Protein AF-A0A7S2Q1X5-F1 (afdb_monomer_lite)

Organism: NCBI:txid1333877

Foldseek 3Di:
DPDLPPFQQWEWEFAFADPVVLVVVQVVCCVVPVDQFWDDFDDPPDPVDGQWTWTADSPRRHIYIYGHDPPCLQVVCCVVVVDPPPDPPRTRDGAEMEHEDAPPCLVVVCCCCCPVVVWDWDADPQGIKTWDDPDPPGTHIYGYGHDNPDDHDPPPPDPDDDD

Sequence (163 aa):
GAAAGQGWPGQLYLWVEDMQATWAACRDFQAKTGKHILVQELCLKDETKVDALIVQDPGSGAAFVLNQAPKGYAKMAEAAGILAADACPSVLALMDVQRNVPCGCMKDVVGFYAHYLGAAVKRTPEGCRVAFAAGDAVRQSLTFKEDAALPAAPGAAGAGAPP

Radius of gyration: 19.01 Å; chains: 1; bounding box: 55×34×48 Å

pLDDT: mean 78.95, std 13.8, range [34.84, 94.12]

Secondary structure (DSSP, 8-state):
---------EEEEEEES-HHHHHHHHHHHHHHH----EEEEE-SS-TTS-SEEEEE-TTT--EEEEEEPPTTHHHHHHHTTSS-TT---S--EEEEEEEEEETTTHHHHHHIIIIIS--EEEEETTEEEEEEEETTTEEEEEEEEEETTSPPPTTTT--PPP-

Structure (mmCIF, N/CA/C/O backbone):
data_AF-A0A7S2Q1X5-F1
#
_entry.id   AF-A0A7S2Q1X5-F1
#
loop_
_atom_site.group_PDB
_atom_site.id
_atom_site.type_symbol
_atom_site.label_atom_id
_atom_site.label_alt_id
_atom_site.label_comp_id
_atom_site.label_asym_id
_atom_site.label_entity_id
_atom_site.label_seq_id
_atom_site.pdbx_PDB_ins_code
_atom_site.Cartn_x
_atom_site.Cartn_y
_atom_site.Cartn_z
_atom_site.occupancy
_atom_site.B_iso_or_equiv
_atom_site.auth_seq_id
_atom_site.auth_comp_id
_atom_site.auth_asym_id
_atom_site.auth_atom_id
_atom_site.pdbx_PDB_model_num
ATOM 1 N N . GLY A 1 1 ? 24.404 9.006 19.377 1.00 34.84 1 GLY A N 1
ATOM 2 C CA . GLY A 1 1 ? 23.172 9.404 18.676 1.00 34.84 1 GLY A CA 1
ATOM 3 C C . GLY A 1 1 ? 22.780 8.272 17.764 1.00 34.84 1 GLY A C 1
ATOM 4 O O . GLY A 1 1 ? 23.621 7.855 16.981 1.00 34.84 1 GLY A O 1
ATOM 5 N N . ALA A 1 2 ? 21.582 7.714 17.926 1.00 38.12 2 ALA A N 1
ATOM 6 C CA . ALA A 1 2 ? 21.076 6.716 16.992 1.00 38.12 2 ALA A CA 1
ATOM 7 C C . ALA A 1 2 ? 20.940 7.386 15.620 1.00 38.12 2 ALA A C 1
ATOM 9 O O . ALA A 1 2 ? 20.337 8.456 15.529 1.00 38.12 2 ALA A O 1
ATOM 10 N N . ALA A 1 3 ? 21.543 6.803 14.582 1.00 44.03 3 ALA A N 1
ATOM 11 C CA . ALA A 1 3 ? 21.228 7.182 13.214 1.00 44.03 3 ALA A CA 1
ATOM 12 C C . ALA A 1 3 ? 19.704 7.112 13.079 1.00 44.03 3 ALA A C 1
ATOM 14 O O . ALA A 1 3 ? 19.120 6.064 13.359 1.00 44.03 3 ALA A O 1
ATOM 15 N N . ALA A 1 4 ? 19.072 8.244 12.759 1.00 47.44 4 ALA A N 1
ATOM 16 C CA . ALA A 1 4 ? 17.650 8.296 12.469 1.00 47.44 4 ALA A CA 1
ATOM 17 C C . ALA A 1 4 ? 17.388 7.216 11.420 1.00 47.44 4 ALA A C 1
ATOM 19 O O . ALA A 1 4 ? 17.939 7.289 10.320 1.00 47.44 4 ALA A O 1
ATOM 20 N N . GLY A 1 5 ? 16.675 6.160 11.828 1.00 46.19 5 GLY A N 1
ATOM 21 C CA . GLY A 1 5 ? 16.409 5.005 10.987 1.00 46.19 5 GLY A CA 1
ATOM 22 C C . GLY A 1 5 ? 15.888 5.522 9.661 1.00 46.19 5 GLY A C 1
ATOM 23 O O . GLY A 1 5 ? 14.919 6.277 9.639 1.00 46.19 5 GLY A O 1
ATOM 24 N N . GLN A 1 6 ? 16.610 5.211 8.590 1.00 54.66 6 GLN A N 1
ATOM 25 C CA . GLN A 1 6 ? 16.271 5.634 7.244 1.00 54.66 6 GLN A CA 1
ATOM 26 C C . GLN A 1 6 ? 14.871 5.075 6.966 1.00 54.66 6 GLN A C 1
ATOM 28 O O . GLN A 1 6 ? 14.712 3.869 6.776 1.00 54.66 6 GLN A O 1
ATOM 33 N N . GLY A 1 7 ? 13.852 5.930 7.111 1.00 59.91 7 GLY A N 1
ATOM 34 C CA . GLY A 1 7 ? 12.451 5.529 7.054 1.00 59.91 7 GLY A CA 1
ATOM 35 C C . GLY A 1 7 ? 12.166 4.824 5.736 1.00 59.91 7 GLY A C 1
ATOM 36 O O . GLY A 1 7 ? 12.809 5.111 4.726 1.00 59.91 7 GLY A O 1
ATOM 37 N N . TRP A 1 8 ? 11.228 3.878 5.748 1.00 62.41 8 TRP A N 1
ATOM 38 C CA . TRP A 1 8 ? 10.827 3.165 4.539 1.00 62.41 8 TRP A CA 1
ATOM 39 C C . TRP A 1 8 ? 10.431 4.181 3.444 1.00 62.41 8 TRP A C 1
ATOM 41 O O . TRP A 1 8 ? 9.446 4.897 3.633 1.00 62.41 8 TRP A O 1
ATOM 51 N N . PRO A 1 9 ? 11.166 4.290 2.313 1.00 64.94 9 PRO A N 1
ATOM 52 C CA . PRO A 1 9 ? 10.980 5.363 1.326 1.00 64.94 9 PRO A CA 1
ATOM 53 C C . PRO A 1 9 ? 9.846 5.030 0.345 1.00 64.94 9 PRO A C 1
ATOM 55 O O . PRO A 1 9 ? 9.972 5.187 -0.870 1.00 64.94 9 PRO A O 1
ATOM 58 N N . GLY A 1 10 ? 8.764 4.458 0.859 1.00 75.81 10 GLY A N 1
ATOM 59 C CA . GLY A 1 10 ? 7.759 3.779 0.063 1.00 75.81 10 GLY A CA 1
ATOM 60 C C . GLY A 1 10 ? 6.377 3.803 0.691 1.00 75.81 10 GLY A C 1
ATOM 61 O O . GLY A 1 10 ? 6.183 4.296 1.800 1.00 75.81 10 GLY A O 1
ATOM 62 N N . GLN A 1 11 ? 5.417 3.248 -0.039 1.00 82.94 11 GLN A N 1
ATOM 63 C CA . GLN A 1 11 ? 4.027 3.131 0.395 1.00 82.94 11 GLN A CA 1
ATOM 64 C C . GLN A 1 11 ? 3.591 1.673 0.327 1.00 82.94 11 GLN A C 1
ATOM 66 O O . GLN A 1 11 ? 4.052 0.921 -0.533 1.00 82.94 11 GLN A O 1
ATOM 71 N N . LEU A 1 12 ? 2.714 1.269 1.237 1.00 85.12 12 LEU A N 1
ATOM 72 C CA . LEU A 1 12 ? 2.130 -0.069 1.253 1.00 85.12 12 LEU A CA 1
ATOM 73 C C . LEU A 1 12 ? 0.644 0.036 0.928 1.00 85.12 12 LEU A C 1
ATOM 75 O O . LEU A 1 12 ? -0.091 0.717 1.633 1.00 85.12 12 LEU A O 1
ATOM 79 N N . TYR A 1 13 ? 0.197 -0.637 -0.127 1.00 85.75 13 TYR A N 1
ATOM 80 C CA . TYR A 1 13 ? -1.209 -0.670 -0.512 1.00 85.75 13 TYR A CA 1
ATOM 81 C C . TYR A 1 13 ? -1.867 -1.910 0.071 1.00 85.75 13 TYR A C 1
ATOM 83 O O . TYR A 1 13 ? -1.454 -3.037 -0.215 1.00 85.75 13 TYR A O 1
ATOM 91 N N . LEU A 1 14 ? -2.901 -1.700 0.874 1.00 85.94 14 LEU A N 1
ATOM 92 C CA . LEU A 1 14 ? -3.603 -2.743 1.600 1.00 85.94 14 LEU A CA 1
ATOM 93 C C . LEU A 1 14 ? -5.075 -2.787 1.205 1.00 85.94 14 LEU A C 1
ATOM 95 O O . LEU A 1 14 ? -5.722 -1.759 1.000 1.00 85.94 14 LEU A O 1
ATOM 99 N N . TRP A 1 15 ? -5.620 -3.996 1.183 1.00 88.69 15 TRP A N 1
ATOM 100 C CA . TRP A 1 15 ? -7.058 -4.204 1.155 1.00 88.69 15 TRP A CA 1
ATOM 101 C C . TRP A 1 15 ? -7.627 -4.336 2.559 1.00 88.69 15 TRP A C 1
ATOM 103 O O . TRP A 1 15 ? -7.057 -5.033 3.398 1.00 88.69 15 TRP A O 1
ATOM 113 N N . VAL A 1 16 ? -8.779 -3.714 2.780 1.00 87.19 16 VAL A N 1
ATOM 114 C CA . VAL A 1 16 ? -9.576 -3.815 4.007 1.00 87.19 16 VAL A CA 1
ATOM 115 C C . VAL A 1 16 ? -10.964 -4.348 3.680 1.00 87.19 16 VAL A C 1
ATOM 117 O O . VAL A 1 16 ? -11.467 -4.137 2.575 1.00 87.19 16 VAL A O 1
ATOM 120 N N . GLU A 1 17 ? -11.587 -5.068 4.608 1.00 84.69 17 GLU A N 1
ATOM 121 C CA . GLU A 1 17 ? -12.902 -5.673 4.358 1.00 84.69 17 GLU A CA 1
ATOM 122 C C . GLU A 1 17 ? -14.018 -4.627 4.301 1.00 84.69 17 GLU A C 1
ATOM 124 O O . GLU A 1 17 ? -14.811 -4.596 3.356 1.00 84.69 17 GLU A O 1
ATOM 129 N N . ASP A 1 18 ? -14.029 -3.733 5.286 1.00 87.69 18 ASP A N 1
ATOM 130 C CA . ASP A 1 18 ? -14.986 -2.643 5.418 1.00 87.69 18 ASP A CA 1
ATOM 131 C C . ASP A 1 18 ? -14.235 -1.319 5.573 1.00 87.69 18 ASP A C 1
ATOM 133 O O . ASP A 1 18 ? -13.601 -1.048 6.598 1.00 87.69 18 ASP A O 1
ATOM 137 N N . MET A 1 19 ? -14.294 -0.488 4.529 1.00 92.12 19 MET A N 1
ATOM 138 C CA . MET A 1 19 ? -13.612 0.804 4.512 1.00 92.12 19 MET A CA 1
ATOM 139 C C . MET A 1 19 ? -14.205 1.790 5.518 1.00 92.12 19 MET A C 1
ATOM 141 O O . MET A 1 19 ? -13.464 2.548 6.136 1.00 92.12 19 MET A O 1
ATOM 145 N N . GLN A 1 20 ? -15.522 1.766 5.725 1.00 90.88 20 GLN A N 1
ATOM 146 C CA . GLN A 1 20 ? -16.192 2.697 6.631 1.00 90.88 20 GLN A CA 1
ATOM 147 C C . GLN A 1 20 ? -15.909 2.345 8.089 1.00 90.88 20 GLN A C 1
ATOM 149 O O . GLN A 1 20 ? -15.582 3.224 8.887 1.00 90.88 20 GLN A O 1
ATOM 154 N N . ALA A 1 21 ? -15.947 1.055 8.427 1.00 87.81 21 ALA A N 1
ATOM 155 C CA . ALA A 1 21 ? -15.538 0.591 9.748 1.00 87.81 21 ALA A CA 1
ATOM 156 C C . ALA A 1 21 ? -14.052 0.891 10.015 1.00 87.81 21 ALA A C 1
ATOM 158 O O . ALA A 1 21 ? -13.700 1.363 11.097 1.00 87.81 21 ALA A O 1
ATOM 159 N N . THR A 1 22 ? -13.186 0.682 9.017 1.00 90.75 22 THR A N 1
ATOM 160 C CA . THR A 1 22 ? -11.752 1.007 9.108 1.00 90.75 22 THR A CA 1
ATOM 161 C C . THR A 1 22 ? -11.529 2.502 9.334 1.00 90.75 22 THR A C 1
ATOM 163 O O . THR A 1 22 ? -10.787 2.884 10.238 1.00 90.75 22 THR A O 1
ATOM 166 N N . TRP A 1 23 ? -12.203 3.355 8.562 1.00 92.88 23 TRP A N 1
ATOM 167 C CA . TRP A 1 23 ? -12.150 4.807 8.718 1.00 92.88 23 TRP A CA 1
ATOM 168 C C . TRP A 1 23 ? -12.579 5.254 10.120 1.00 92.88 23 TRP A C 1
ATOM 170 O O . TRP A 1 23 ? -11.848 5.993 10.785 1.00 92.88 23 TRP A O 1
ATOM 180 N N . ALA A 1 24 ? -13.725 4.760 10.599 1.00 91.00 24 ALA A N 1
ATOM 181 C CA . ALA A 1 24 ? -14.225 5.060 11.937 1.00 91.00 24 ALA A CA 1
ATOM 182 C C . ALA A 1 24 ? -13.218 4.638 13.021 1.00 91.00 24 ALA A C 1
ATOM 184 O O . ALA A 1 24 ? -12.904 5.426 13.912 1.00 91.00 24 ALA A O 1
ATOM 185 N N . ALA A 1 25 ? -12.630 3.443 12.899 1.00 87.56 25 ALA A N 1
ATOM 186 C CA . ALA A 1 25 ? -11.612 2.956 13.827 1.00 87.56 25 ALA A CA 1
ATOM 187 C C . ALA A 1 25 ? -10.345 3.832 13.833 1.00 87.56 25 ALA A C 1
ATOM 189 O O . ALA A 1 25 ? -9.800 4.119 14.903 1.00 87.56 25 ALA A O 1
ATOM 190 N N . CYS A 1 26 ? -9.886 4.300 12.666 1.00 89.31 26 CYS A N 1
ATOM 191 C CA . CYS A 1 26 ? -8.761 5.231 12.573 1.00 89.31 26 CYS A CA 1
ATOM 192 C C . CYS A 1 26 ? -9.062 6.552 13.292 1.00 89.31 26 CYS A C 1
ATOM 194 O O . CYS A 1 26 ? -8.239 7.015 14.085 1.00 89.31 26 CYS A O 1
ATOM 196 N N . ARG A 1 27 ? -10.247 7.134 13.074 1.00 92.25 27 ARG A N 1
ATOM 197 C CA . ARG A 1 27 ? -10.662 8.379 13.740 1.00 92.25 27 ARG A CA 1
ATOM 198 C C . ARG A 1 27 ? -10.770 8.217 15.251 1.00 92.25 27 ARG A C 1
ATOM 200 O O . ARG A 1 27 ? -10.253 9.054 15.992 1.00 92.25 27 ARG A O 1
ATOM 207 N N . ASP A 1 28 ? -11.373 7.124 15.709 1.00 88.38 28 ASP A N 1
ATOM 208 C CA . ASP A 1 28 ? -11.476 6.798 17.131 1.00 88.38 28 ASP A CA 1
ATOM 209 C C . ASP A 1 28 ? -10.095 6.663 17.777 1.00 88.38 28 ASP A C 1
ATOM 211 O O . ASP A 1 28 ? -9.866 7.156 18.884 1.00 88.38 28 ASP A O 1
ATOM 215 N N . PHE A 1 29 ? -9.149 6.019 17.089 1.00 85.12 29 PHE A N 1
ATOM 216 C CA . PHE A 1 29 ? -7.774 5.900 17.562 1.00 85.12 29 PHE A CA 1
ATOM 217 C C . PHE A 1 29 ? -7.082 7.266 17.660 1.00 85.12 29 PHE A C 1
ATOM 219 O O . PHE A 1 29 ? -6.440 7.549 18.677 1.00 85.12 29 PHE A O 1
ATOM 226 N N . GLN A 1 30 ? -7.218 8.130 16.647 1.00 88.88 30 GLN A N 1
ATOM 227 C CA . GLN A 1 30 ? -6.662 9.488 16.693 1.00 88.88 30 GLN A CA 1
ATOM 228 C C . GLN A 1 30 ? -7.244 10.288 17.859 1.00 88.88 30 GLN A C 1
ATOM 230 O O . GLN A 1 30 ? -6.490 10.901 18.611 1.00 88.88 30 GLN A O 1
ATOM 235 N N . ALA A 1 31 ? -8.564 10.232 18.056 1.00 92.31 31 ALA A N 1
ATOM 236 C CA . ALA A 1 31 ? -9.240 10.926 19.147 1.00 92.31 31 ALA A CA 1
ATOM 237 C C . ALA A 1 31 ? -8.769 10.437 20.528 1.00 92.31 31 ALA A C 1
ATOM 239 O O . ALA A 1 31 ? -8.544 11.244 21.426 1.00 92.31 31 ALA A O 1
ATOM 240 N N . LYS A 1 32 ? -8.577 9.121 20.695 1.00 89.19 32 LYS A N 1
ATOM 241 C CA . LYS A 1 32 ? -8.140 8.517 21.966 1.00 89.19 32 LYS A CA 1
ATOM 242 C C . LYS A 1 32 ? -6.671 8.772 22.291 1.00 89.19 32 LYS A C 1
ATOM 244 O O . LYS A 1 32 ? -6.320 8.875 23.461 1.00 89.19 32 LYS A O 1
ATOM 249 N N . THR A 1 33 ? -5.803 8.812 21.283 1.00 87.94 33 THR A N 1
ATOM 250 C CA . THR A 1 33 ? -4.344 8.841 21.491 1.00 87.94 33 THR A CA 1
ATOM 251 C C . THR A 1 33 ? -3.708 10.202 21.240 1.00 87.94 33 THR A C 1
ATOM 253 O O . THR A 1 33 ? -2.554 10.406 21.611 1.00 87.94 33 THR A O 1
ATOM 256 N N . GLY A 1 34 ? -4.413 11.113 20.564 1.00 90.88 34 GLY A N 1
ATOM 257 C CA . GLY A 1 34 ? -3.863 12.377 20.072 1.00 90.88 34 GLY A CA 1
ATOM 258 C C . GLY A 1 34 ? -2.836 12.215 18.945 1.00 90.88 34 GLY A C 1
ATOM 259 O O . GLY A 1 34 ? -2.281 13.208 18.479 1.00 90.88 34 GLY A O 1
ATOM 260 N N . LYS A 1 35 ? -2.555 10.985 18.491 1.00 83.75 35 LYS A N 1
ATOM 261 C CA . LYS A 1 35 ? -1.613 10.732 17.398 1.00 83.75 35 LYS A CA 1
ATOM 262 C C . LYS A 1 35 ? -2.286 10.985 16.059 1.00 83.75 35 LYS A C 1
ATOM 264 O O . LYS A 1 35 ? -3.401 10.531 15.829 1.00 83.75 35 LYS A O 1
ATOM 269 N N . HIS A 1 36 ? -1.587 11.650 15.148 1.00 87.69 36 HIS A N 1
ATOM 270 C CA . HIS A 1 36 ? -2.104 11.937 13.816 1.00 87.69 36 HIS A CA 1
ATOM 271 C C . HIS A 1 36 ? -1.790 10.791 12.841 1.00 87.69 36 HIS A C 1
ATOM 273 O O . HIS A 1 36 ? -0.790 10.841 12.132 1.00 87.69 36 HIS A O 1
ATOM 279 N N . ILE A 1 37 ? -2.618 9.740 12.838 1.00 88.31 37 ILE A N 1
ATOM 280 C CA . ILE A 1 37 ? -2.412 8.573 11.959 1.00 88.31 37 ILE A CA 1
ATOM 281 C C . ILE A 1 37 ? -3.153 8.659 10.626 1.00 88.31 37 ILE A C 1
ATOM 283 O O . ILE A 1 37 ? -2.731 8.017 9.677 1.00 88.31 37 ILE A O 1
ATOM 287 N N . LEU A 1 38 ? -4.245 9.417 10.520 1.00 90.50 38 LEU A N 1
ATOM 288 C CA . LEU A 1 38 ? -4.967 9.569 9.259 1.00 90.50 38 LEU A CA 1
ATOM 289 C C . LEU A 1 38 ? -4.389 10.774 8.528 1.00 90.50 38 LEU A C 1
ATOM 291 O O . LEU A 1 38 ? -4.486 11.892 9.019 1.00 90.50 38 LEU A O 1
ATOM 295 N N . VAL A 1 39 ? -3.754 10.537 7.385 1.00 90.69 39 VAL A N 1
ATOM 296 C CA . VAL A 1 39 ? -3.095 11.579 6.588 1.00 90.69 39 VAL A CA 1
ATOM 297 C C . VAL A 1 39 ? -4.064 12.167 5.574 1.00 90.69 39 VAL A C 1
ATOM 299 O O . VAL A 1 39 ? -4.106 13.382 5.401 1.00 90.69 39 VAL A O 1
ATOM 302 N N . GLN A 1 40 ? -4.828 11.310 4.893 1.00 93.12 40 GLN A N 1
ATOM 303 C CA . GLN A 1 40 ? -5.727 11.741 3.830 1.00 93.12 40 GLN A CA 1
ATOM 304 C C . GLN A 1 40 ? -6.922 10.801 3.671 1.00 93.12 40 GLN A C 1
ATOM 306 O O . GLN A 1 40 ? -6.783 9.579 3.738 1.00 93.12 40 GLN A O 1
ATOM 311 N N . GLU A 1 41 ? -8.080 11.394 3.391 1.00 94.12 41 GLU A N 1
ATOM 312 C CA . GLU A 1 41 ? -9.308 10.711 2.984 1.00 94.12 41 GLU A CA 1
ATOM 313 C C . GLU A 1 41 ? -9.549 11.007 1.503 1.00 94.12 41 GLU A C 1
ATOM 315 O O . GLU A 1 41 ? -9.426 12.154 1.066 1.00 94.12 41 GLU A O 1
ATOM 320 N N . LEU A 1 42 ? -9.857 9.977 0.717 1.00 92.31 42 LEU A N 1
ATOM 321 C CA . LEU A 1 42 ? -10.152 10.118 -0.704 1.00 92.31 42 LEU A CA 1
ATOM 322 C C . LEU A 1 42 ? -11.584 9.654 -0.974 1.00 92.31 42 LEU A C 1
ATOM 324 O O . LEU A 1 42 ? -11.878 8.460 -0.912 1.00 92.31 42 LEU A O 1
ATOM 328 N N . CYS A 1 43 ? -12.448 10.610 -1.309 1.00 91.94 43 CYS A N 1
ATOM 329 C CA . CYS A 1 43 ? -13.834 10.401 -1.726 1.00 91.94 43 CYS A CA 1
ATOM 330 C C . CYS A 1 43 ? -13.921 10.608 -3.245 1.00 91.94 43 CYS A C 1
ATOM 332 O O . CYS A 1 43 ? -14.127 11.721 -3.724 1.00 91.94 43 CYS A O 1
ATOM 334 N N . LEU A 1 44 ? -13.657 9.559 -4.022 1.00 88.19 44 LEU A N 1
ATOM 335 C CA . LEU A 1 44 ? -13.487 9.644 -5.476 1.00 88.19 44 LEU A CA 1
ATOM 336 C C . LEU A 1 44 ? -14.819 9.630 -6.230 1.00 88.19 44 LEU A C 1
ATOM 338 O O . LEU A 1 44 ? -14.904 10.174 -7.329 1.00 88.19 44 LEU A O 1
ATOM 342 N N . LYS A 1 45 ? -15.834 8.960 -5.680 1.00 85.31 45 LYS A N 1
ATOM 343 C CA . LYS A 1 45 ? -17.134 8.771 -6.347 1.00 85.31 45 LYS A CA 1
ATOM 344 C C . LYS A 1 45 ? -18.268 9.555 -5.698 1.00 85.31 45 LYS A C 1
ATOM 346 O O . LYS A 1 45 ? -19.213 9.925 -6.387 1.00 85.31 45 LYS A O 1
ATOM 351 N N . ASP A 1 46 ? -18.199 9.743 -4.387 1.00 85.94 46 ASP A N 1
ATOM 352 C CA . ASP A 1 46 ? -19.257 10.308 -3.552 1.00 85.94 46 ASP A CA 1
ATOM 353 C C . ASP A 1 46 ? -18.596 10.958 -2.335 1.00 85.94 46 ASP A C 1
ATOM 355 O O . ASP A 1 46 ? -17.882 10.281 -1.603 1.00 85.94 46 ASP A O 1
ATOM 359 N N . GLU A 1 47 ? -18.824 12.254 -2.110 1.00 85.50 47 GLU A N 1
ATOM 360 C CA . GLU A 1 47 ? -18.205 13.009 -1.008 1.00 85.50 47 GLU A CA 1
ATOM 361 C C . GLU A 1 47 ? -18.541 12.437 0.376 1.00 85.50 47 GLU A C 1
ATOM 363 O O . GLU A 1 47 ? -17.795 12.636 1.332 1.00 85.50 47 GLU A O 1
ATOM 368 N N . THR A 1 48 ? -19.639 11.686 0.486 1.00 83.06 48 THR A N 1
ATOM 369 C CA . THR A 1 48 ? -20.074 11.051 1.736 1.00 83.06 48 THR A CA 1
ATOM 370 C C . THR A 1 48 ? -19.436 9.683 1.978 1.00 83.06 48 THR A C 1
ATOM 372 O O . THR A 1 48 ? -19.648 9.081 3.035 1.00 83.06 48 THR A O 1
ATOM 375 N N . LYS A 1 49 ? -18.661 9.161 1.017 1.00 86.31 49 LYS A N 1
ATOM 376 C CA . LYS A 1 49 ? -18.062 7.827 1.085 1.00 86.31 49 LYS A CA 1
ATOM 377 C C . LYS A 1 49 ? -16.565 7.876 0.848 1.00 86.31 49 LYS A C 1
ATOM 379 O O . LYS A 1 49 ? -16.089 8.290 -0.201 1.00 86.31 49 LYS A O 1
ATOM 384 N N . VAL A 1 50 ? -15.836 7.330 1.810 1.00 87.81 50 VAL A N 1
ATOM 385 C CA . VAL A 1 50 ? -14.399 7.127 1.697 1.00 87.81 50 VAL A CA 1
ATOM 386 C C . VAL A 1 50 ? -14.143 5.939 0.766 1.00 87.81 50 VAL A C 1
ATOM 388 O O . VAL A 1 50 ? -14.509 4.808 1.083 1.00 87.81 50 VAL A O 1
ATOM 391 N N . ASP A 1 51 ? -13.511 6.190 -0.380 1.00 90.94 51 ASP A N 1
ATOM 392 C CA . ASP A 1 51 ? -13.078 5.157 -1.331 1.00 90.94 51 ASP A CA 1
ATOM 393 C C . ASP A 1 51 ? -11.670 4.630 -0.995 1.00 90.94 51 ASP A C 1
ATOM 395 O O . ASP A 1 51 ? -11.356 3.459 -1.245 1.00 90.94 51 ASP A O 1
ATOM 399 N N . ALA A 1 52 ? -10.812 5.494 -0.441 1.00 92.88 52 ALA A N 1
ATOM 400 C CA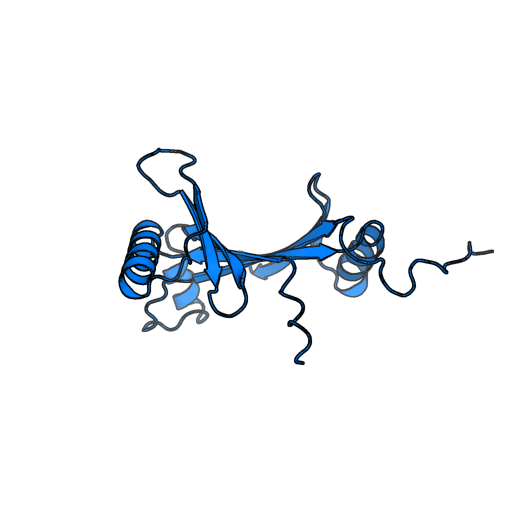 . ALA A 1 52 ? -9.474 5.135 0.011 1.00 92.88 52 ALA A CA 1
ATOM 401 C C . ALA A 1 52 ? -9.008 5.992 1.196 1.00 92.88 52 ALA A C 1
ATOM 403 O O . ALA A 1 52 ? -9.410 7.148 1.347 1.00 92.88 52 ALA A O 1
ATOM 404 N N . LEU A 1 53 ? -8.112 5.427 2.004 1.00 93.25 53 LEU A N 1
ATOM 405 C CA . LEU A 1 53 ? -7.464 6.113 3.122 1.00 93.25 53 LEU A CA 1
ATOM 406 C C . LEU A 1 53 ? -5.957 6.089 2.954 1.00 93.25 53 LEU A C 1
ATOM 408 O O . LEU A 1 53 ? -5.396 5.059 2.599 1.00 93.25 53 LEU A O 1
ATOM 412 N N . ILE A 1 54 ? -5.297 7.190 3.288 1.00 92.69 54 ILE A N 1
ATOM 413 C CA . ILE A 1 54 ? -3.857 7.199 3.525 1.00 92.69 54 ILE A CA 1
ATOM 414 C C . ILE A 1 54 ? -3.650 7.333 5.025 1.00 92.69 54 ILE A C 1
ATOM 416 O O . ILE A 1 54 ? -4.027 8.344 5.623 1.00 92.69 54 ILE A O 1
ATOM 420 N N . VAL A 1 55 ? -3.055 6.311 5.631 1.00 92.38 55 VAL A N 1
ATOM 421 C CA . VAL A 1 55 ? -2.706 6.294 7.052 1.00 92.38 55 VAL A CA 1
ATOM 422 C C . VAL A 1 55 ? -1.199 6.194 7.231 1.00 92.38 55 VAL A C 1
ATOM 424 O O . VAL A 1 55 ? -0.488 5.671 6.377 1.00 92.38 55 VAL A O 1
ATOM 427 N N . GLN A 1 56 ? -0.700 6.701 8.348 1.00 87.81 56 GLN A N 1
ATOM 428 C CA . GLN A 1 56 ? 0.704 6.669 8.708 1.00 87.81 56 GLN A CA 1
ATOM 429 C C . GLN A 1 56 ? 0.883 5.861 9.989 1.00 87.81 56 GLN A C 1
ATOM 431 O O . GLN A 1 56 ? 0.218 6.124 10.993 1.00 87.81 56 GLN A O 1
ATOM 436 N N . ASP A 1 57 ? 1.792 4.886 9.963 1.00 82.56 57 ASP A N 1
ATOM 437 C CA . ASP A 1 57 ? 2.190 4.184 11.179 1.00 82.56 57 ASP A CA 1
ATOM 438 C C . ASP A 1 57 ? 2.873 5.181 12.131 1.00 82.56 57 ASP A C 1
ATOM 440 O O . ASP A 1 57 ? 3.909 5.754 11.781 1.00 82.56 57 ASP A O 1
ATOM 444 N N . PRO A 1 58 ? 2.336 5.389 13.344 1.00 78.38 58 PRO A N 1
ATOM 445 C CA . PRO A 1 58 ? 2.892 6.347 14.288 1.00 78.38 58 PRO A CA 1
ATOM 446 C C . PRO A 1 58 ? 4.276 5.961 14.829 1.00 78.38 58 PRO A C 1
ATOM 448 O O . PRO A 1 58 ? 4.918 6.799 15.458 1.00 78.38 58 PRO A O 1
ATOM 451 N N . GLY A 1 59 ? 4.707 4.704 14.676 1.00 77.38 59 GLY A N 1
ATOM 452 C CA . GLY A 1 59 ? 6.024 4.235 15.104 1.00 77.38 59 GLY A CA 1
ATOM 453 C C . GLY A 1 59 ? 7.104 4.470 14.050 1.00 77.38 59 GLY A C 1
ATOM 454 O O . GLY A 1 59 ? 8.123 5.093 14.338 1.00 77.38 59 GLY A O 1
ATOM 455 N N . SER A 1 60 ? 6.884 3.968 12.832 1.00 75.19 60 SER A N 1
ATOM 456 C CA . SER A 1 60 ? 7.876 4.031 11.748 1.00 75.19 60 SER A CA 1
ATOM 457 C C . SER A 1 60 ? 7.736 5.243 10.825 1.00 75.19 60 SER A C 1
ATOM 459 O O . SER A 1 60 ? 8.662 5.550 10.075 1.00 75.19 60 SER A O 1
ATOM 461 N N . GLY A 1 61 ? 6.579 5.908 10.831 1.00 79.38 61 GLY A N 1
ATOM 462 C CA . GLY A 1 61 ? 6.235 6.940 9.857 1.00 79.38 61 GLY A CA 1
ATOM 463 C C . GLY A 1 61 ? 5.913 6.396 8.460 1.00 79.38 61 GLY A C 1
ATOM 464 O O . GLY A 1 61 ? 5.695 7.200 7.553 1.00 79.38 61 GLY A O 1
ATOM 465 N N . ALA A 1 62 ? 5.875 5.073 8.263 1.00 79.19 62 ALA A N 1
ATOM 466 C CA . ALA A 1 62 ? 5.529 4.471 6.980 1.00 79.19 62 ALA A CA 1
ATOM 467 C C . ALA A 1 62 ? 4.080 4.794 6.588 1.00 79.19 62 ALA A C 1
ATOM 469 O O . ALA A 1 62 ? 3.180 4.771 7.429 1.00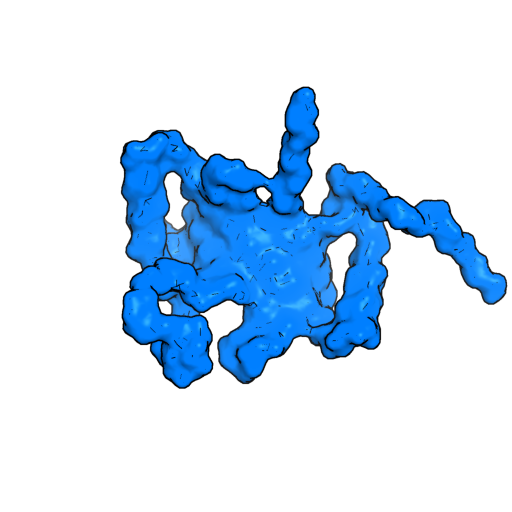 79.19 62 ALA A O 1
ATOM 470 N N . ALA A 1 63 ? 3.863 5.076 5.303 1.00 87.38 63 ALA A N 1
ATOM 471 C CA . ALA A 1 63 ? 2.547 5.381 4.760 1.00 87.38 63 ALA A CA 1
ATOM 472 C C . ALA A 1 63 ? 1.883 4.128 4.171 1.00 87.38 63 ALA A C 1
ATOM 474 O O . ALA A 1 63 ? 2.495 3.369 3.413 1.00 87.38 63 ALA A O 1
ATOM 475 N N . PHE A 1 64 ? 0.607 3.954 4.489 1.00 88.50 64 PHE A N 1
ATOM 476 C CA . PHE A 1 64 ? -0.240 2.871 4.018 1.00 88.50 64 PHE A CA 1
ATOM 477 C C . PHE A 1 64 ? -1.437 3.459 3.284 1.00 88.50 64 PHE A C 1
ATOM 479 O O . PHE A 1 64 ? -2.105 4.354 3.799 1.00 88.50 64 PHE A O 1
ATOM 486 N N . VAL A 1 65 ? -1.720 2.937 2.099 1.00 91.44 65 VAL A N 1
ATOM 487 C CA . VAL A 1 65 ? -2.900 3.282 1.312 1.00 91.44 65 VAL A CA 1
ATOM 488 C C . VAL A 1 65 ? -3.887 2.131 1.426 1.00 91.44 65 VAL A C 1
ATOM 490 O O . VAL A 1 65 ? -3.579 1.008 1.040 1.00 91.44 65 VAL A O 1
ATOM 493 N N . LEU A 1 66 ? -5.058 2.386 1.991 1.00 91.19 66 LEU A N 1
ATOM 494 C CA . LEU A 1 66 ? -6.086 1.385 2.237 1.00 91.19 66 LEU A CA 1
ATOM 495 C C . LEU A 1 66 ? -7.190 1.521 1.189 1.00 91.19 66 LEU A C 1
ATOM 497 O O . LEU A 1 66 ? -7.705 2.617 0.967 1.00 91.19 66 LEU A O 1
ATOM 501 N N . ASN A 1 67 ? -7.610 0.401 0.607 1.00 91.75 67 ASN A N 1
ATOM 502 C CA . ASN A 1 67 ? -8.747 0.309 -0.309 1.00 91.75 67 ASN A CA 1
ATOM 503 C C . ASN A 1 67 ? -9.698 -0.803 0.133 1.00 91.75 67 ASN A C 1
ATOM 505 O O . ASN A 1 67 ? -9.262 -1.804 0.696 1.00 91.75 67 ASN A O 1
ATOM 509 N N . GLN A 1 68 ? -10.995 -0.671 -0.154 1.00 90.38 68 GLN A N 1
ATOM 510 C CA . GLN A 1 68 ? -11.914 -1.771 0.124 1.00 90.38 68 GLN A CA 1
ATOM 511 C C . GLN A 1 68 ? -11.632 -2.948 -0.813 1.00 90.38 68 GLN A C 1
ATOM 513 O O . GLN A 1 68 ? -11.474 -2.769 -2.025 1.00 90.38 68 GLN A O 1
ATOM 518 N N . ALA A 1 69 ? -11.574 -4.150 -0.251 1.00 86.69 69 ALA A N 1
ATOM 519 C CA . ALA A 1 69 ? -11.417 -5.364 -1.029 1.00 86.69 69 ALA A CA 1
ATOM 520 C C . ALA A 1 69 ? -12.650 -5.627 -1.910 1.00 86.69 69 ALA A C 1
ATOM 522 O O . ALA A 1 69 ? -13.770 -5.228 -1.569 1.00 86.69 69 ALA A O 1
ATOM 523 N N . PRO A 1 70 ? -12.489 -6.363 -3.023 1.00 86.38 70 PRO A N 1
ATOM 524 C CA . PRO A 1 70 ? -13.617 -6.881 -3.776 1.00 86.38 70 PRO A CA 1
ATOM 525 C C . PRO A 1 70 ? -14.552 -7.709 -2.889 1.00 86.38 70 PRO A C 1
ATOM 527 O O . PRO A 1 70 ? -14.119 -8.480 -2.027 1.00 86.38 70 PRO A O 1
ATOM 530 N N . LYS A 1 71 ? -15.860 -7.587 -3.132 1.00 86.88 71 LYS A N 1
ATOM 531 C CA . LYS A 1 71 ? -16.875 -8.327 -2.378 1.00 86.88 71 LYS A CA 1
ATOM 532 C C . LYS A 1 71 ? -16.603 -9.835 -2.447 1.00 86.88 71 LYS A C 1
ATOM 534 O O . LYS A 1 71 ? -16.494 -10.397 -3.531 1.00 86.88 71 LYS A O 1
ATOM 539 N N . GLY A 1 72 ? -16.551 -10.483 -1.282 1.00 84.00 72 GLY A N 1
ATOM 540 C CA . GLY A 1 72 ? -16.328 -11.928 -1.161 1.00 84.00 72 GLY A CA 1
ATOM 541 C C . GLY A 1 72 ? -14.859 -12.352 -1.090 1.00 84.00 72 GLY A C 1
ATOM 542 O O . GLY A 1 72 ? -14.602 -13.532 -0.866 1.00 84.00 72 GLY A O 1
ATOM 543 N N . TYR A 1 73 ? -13.908 -11.418 -1.209 1.00 83.06 73 TYR A N 1
ATOM 544 C CA . TYR A 1 73 ? -12.481 -11.726 -1.103 1.00 83.06 73 TYR A CA 1
ATOM 545 C C . TYR A 1 73 ? -12.110 -12.351 0.249 1.00 83.06 73 TYR A C 1
ATOM 547 O O . TYR A 1 73 ? -11.415 -13.359 0.270 1.00 83.06 73 TYR A O 1
ATOM 555 N N . ALA A 1 74 ? -12.622 -11.818 1.365 1.00 80.06 74 ALA A N 1
ATOM 556 C CA . ALA A 1 74 ? -12.352 -12.355 2.704 1.00 80.06 74 ALA A CA 1
ATOM 557 C C . ALA A 1 74 ? -12.734 -13.842 2.819 1.00 80.06 74 ALA A C 1
ATOM 559 O O . ALA A 1 74 ? -11.904 -14.670 3.179 1.00 80.06 74 ALA A O 1
ATOM 560 N N . LYS A 1 75 ? -13.949 -14.197 2.379 1.00 82.56 75 LYS A N 1
ATOM 561 C CA . LYS A 1 75 ? -14.431 -15.590 2.348 1.00 82.56 75 LYS A CA 1
ATOM 562 C C . LYS A 1 75 ? -13.591 -16.488 1.443 1.00 82.56 75 LYS A C 1
ATOM 564 O O . LYS A 1 75 ? -13.387 -17.655 1.750 1.00 82.56 75 LYS A O 1
ATOM 569 N N . MET A 1 76 ? -13.125 -15.961 0.311 1.00 81.88 76 MET A N 1
ATOM 570 C CA . MET A 1 76 ? -12.240 -16.697 -0.591 1.00 81.88 76 MET A CA 1
ATOM 571 C C . MET A 1 76 ? -10.872 -16.948 0.053 1.00 81.88 76 MET A C 1
ATOM 573 O O . MET A 1 76 ? -10.359 -18.059 -0.032 1.00 81.88 76 MET A O 1
ATOM 577 N N . ALA A 1 77 ? -10.300 -15.938 0.712 1.00 75.12 77 ALA A N 1
ATOM 578 C CA . ALA A 1 77 ? -9.026 -16.050 1.412 1.00 75.12 77 ALA A CA 1
ATOM 579 C C . ALA A 1 77 ? -9.110 -17.040 2.585 1.00 75.12 77 ALA A C 1
ATOM 581 O O . ALA A 1 77 ? -8.207 -17.855 2.765 1.00 75.12 77 ALA A O 1
ATOM 582 N N . GLU A 1 78 ? -10.213 -17.020 3.332 1.00 78.19 78 GLU A N 1
ATOM 583 C CA . GLU A 1 78 ? -10.513 -17.993 4.383 1.00 78.19 78 GLU A CA 1
ATOM 584 C C . GLU A 1 78 ? -10.631 -19.417 3.818 1.00 78.19 78 GLU A C 1
ATOM 586 O O . GLU A 1 78 ? -9.949 -20.329 4.278 1.00 78.19 78 GLU A O 1
ATOM 591 N N . ALA A 1 79 ? -11.419 -19.607 2.752 1.00 80.38 79 ALA A N 1
ATOM 592 C CA . ALA A 1 79 ? -11.580 -20.910 2.101 1.00 80.38 79 ALA A CA 1
ATOM 593 C C . ALA A 1 79 ? -10.265 -21.459 1.516 1.00 80.38 79 ALA A C 1
ATOM 595 O O . ALA A 1 79 ? -10.074 -22.672 1.452 1.00 80.38 79 ALA A O 1
ATOM 596 N N . ALA A 1 80 ? -9.353 -20.574 1.106 1.00 75.00 80 ALA A N 1
ATOM 597 C CA . ALA A 1 80 ? -8.015 -20.927 0.643 1.00 75.00 80 ALA A CA 1
ATOM 598 C C . ALA A 1 80 ? -7.015 -21.191 1.789 1.00 75.00 80 ALA A C 1
ATOM 600 O O . ALA A 1 80 ? -5.860 -21.516 1.519 1.00 75.00 80 ALA A O 1
ATOM 601 N N . GLY A 1 81 ? -7.422 -21.031 3.055 1.00 74.50 81 GLY A N 1
ATOM 602 C CA . GLY A 1 81 ? -6.553 -21.181 4.225 1.00 74.50 81 GLY A CA 1
ATOM 603 C C . GLY A 1 81 ? -5.514 -20.066 4.381 1.00 74.50 81 GLY A C 1
ATOM 604 O O . GLY A 1 81 ? -4.554 -20.223 5.130 1.00 74.50 81 GLY A O 1
ATOM 605 N N . ILE A 1 82 ? -5.683 -18.947 3.669 1.00 72.31 82 ILE A N 1
ATOM 606 C CA . ILE A 1 82 ? -4.818 -17.760 3.767 1.00 72.31 82 ILE A CA 1
ATOM 607 C C . ILE A 1 82 ? -5.164 -16.965 5.031 1.00 72.31 82 ILE A C 1
ATOM 609 O O . ILE A 1 82 ? -4.295 -16.346 5.644 1.00 72.31 82 ILE A O 1
ATOM 613 N N . LEU A 1 83 ? -6.441 -16.986 5.412 1.00 68.56 83 LEU A N 1
ATOM 614 C CA . LEU A 1 83 ? -6.997 -16.255 6.540 1.00 68.56 83 LEU A CA 1
ATOM 615 C C . LEU A 1 83 ? -7.622 -17.247 7.524 1.00 68.56 83 LEU A C 1
ATOM 617 O O . LEU A 1 83 ? -8.344 -18.153 7.114 1.00 68.56 83 LEU A O 1
ATOM 621 N N . ALA A 1 84 ? -7.322 -17.103 8.815 1.00 71.62 84 ALA A N 1
ATOM 622 C CA . ALA A 1 84 ? -7.952 -17.925 9.842 1.00 71.62 84 ALA A CA 1
ATOM 623 C C . ALA A 1 84 ? -9.428 -17.520 10.002 1.00 71.62 84 ALA A C 1
ATOM 625 O O . ALA A 1 84 ? -9.740 -16.330 10.011 1.00 71.62 84 ALA A O 1
ATOM 626 N N . ALA A 1 85 ? -10.318 -18.506 10.142 1.00 64.44 85 ALA A N 1
ATOM 627 C CA . ALA A 1 85 ? -11.772 -18.311 10.218 1.00 64.44 85 ALA A CA 1
ATOM 628 C C . ALA A 1 85 ? -12.236 -17.460 11.420 1.00 64.44 85 ALA A C 1
ATOM 630 O O . ALA A 1 85 ? -13.351 -16.946 11.437 1.00 64.44 85 ALA A O 1
ATOM 631 N N . ASP A 1 86 ? -11.389 -17.316 12.439 1.00 65.19 86 ASP A N 1
ATOM 632 C CA . ASP A 1 86 ? -11.638 -16.579 13.678 1.00 65.19 86 ASP A CA 1
ATOM 633 C C . ASP A 1 86 ? -10.897 -15.233 13.759 1.00 65.19 86 ASP A C 1
ATOM 635 O O . ASP A 1 86 ? -11.030 -14.505 14.747 1.00 65.19 86 ASP A O 1
ATOM 639 N N . ALA A 1 87 ? -10.133 -14.861 12.729 1.00 57.91 87 ALA A N 1
ATOM 640 C CA . ALA A 1 87 ? -9.489 -13.558 12.679 1.00 57.91 87 ALA A CA 1
ATOM 641 C C . ALA A 1 87 ? -10.524 -12.473 12.347 1.00 57.91 87 ALA A C 1
ATOM 643 O O . ALA A 1 87 ? -11.253 -12.593 11.372 1.00 57.91 87 ALA A O 1
ATOM 644 N N . CYS A 1 88 ? -10.562 -11.391 13.131 1.00 54.03 88 CYS A N 1
ATOM 645 C CA . CYS A 1 88 ? -11.318 -10.171 12.822 1.00 54.03 88 CYS A CA 1
ATOM 646 C C . CYS A 1 88 ? -10.459 -9.308 11.874 1.00 54.03 88 CYS A C 1
ATOM 648 O O . CYS A 1 88 ? -9.599 -8.566 12.365 1.00 54.03 88 CYS A O 1
ATOM 650 N N . PRO A 1 89 ? -10.560 -9.420 10.536 1.00 56.25 89 PRO A N 1
ATOM 651 C CA . PRO A 1 89 ? -9.492 -8.959 9.675 1.00 56.25 89 PRO A CA 1
ATOM 652 C C . PRO A 1 89 ? -9.842 -7.593 9.109 1.00 56.25 89 PRO A C 1
ATOM 654 O O . PRO A 1 89 ? -10.382 -7.457 8.015 1.00 56.25 89 PRO A O 1
ATOM 657 N N . SER A 1 90 ? -9.473 -6.544 9.843 1.00 60.47 90 SER A N 1
ATOM 658 C CA . SER A 1 90 ? -9.544 -5.184 9.301 1.00 60.47 90 SER A CA 1
ATOM 659 C C . SER A 1 90 ? -8.651 -5.035 8.063 1.00 60.47 90 SER A C 1
ATOM 661 O O . SER A 1 90 ? -8.977 -4.262 7.174 1.00 60.47 90 SER A O 1
ATOM 663 N N . VAL A 1 91 ? -7.555 -5.800 7.968 1.00 67.00 91 VAL A N 1
ATOM 664 C CA . VAL A 1 91 ? -6.657 -5.852 6.805 1.00 67.00 91 VAL A CA 1
ATOM 665 C C . VAL A 1 91 ? -6.684 -7.257 6.207 1.00 67.00 91 VAL A C 1
ATOM 667 O O . VAL A 1 91 ? -6.371 -8.230 6.887 1.00 67.00 91 VAL A O 1
ATOM 670 N N . LEU A 1 92 ? -7.037 -7.350 4.926 1.00 68.06 92 LEU A N 1
ATOM 671 C CA . LEU A 1 92 ? -7.231 -8.607 4.201 1.00 68.06 92 LEU A CA 1
ATOM 672 C C . LEU A 1 92 ? -6.012 -9.035 3.384 1.00 68.06 92 LEU A C 1
ATOM 674 O O . LEU A 1 92 ? -5.763 -10.230 3.242 1.00 68.06 92 LEU A O 1
ATOM 678 N N . ALA A 1 93 ? -5.274 -8.089 2.798 1.00 68.44 93 ALA A N 1
ATOM 679 C CA . ALA A 1 93 ? -4.108 -8.408 1.976 1.00 68.44 93 ALA A CA 1
ATOM 680 C C . ALA A 1 93 ? -3.186 -7.204 1.762 1.00 68.44 93 ALA A C 1
ATOM 682 O O . ALA A 1 93 ? -3.648 -6.067 1.669 1.00 68.44 93 ALA A O 1
ATOM 683 N N . LEU A 1 94 ? -1.892 -7.484 1.579 1.00 74.75 94 LEU A N 1
ATOM 684 C CA . LEU A 1 94 ? -0.946 -6.575 0.932 1.00 74.75 94 LEU A CA 1
ATOM 685 C C . LEU A 1 94 ? -1.082 -6.730 -0.586 1.00 74.75 94 LEU A C 1
ATOM 687 O O . LEU A 1 94 ? -0.822 -7.807 -1.123 1.00 74.75 94 LEU A O 1
ATOM 691 N N . MET A 1 95 ? -1.514 -5.670 -1.266 1.00 77.38 95 MET A N 1
ATOM 692 C CA . MET A 1 95 ? -1.721 -5.663 -2.716 1.00 77.38 95 MET A CA 1
ATOM 693 C C . MET A 1 95 ? -0.491 -5.207 -3.484 1.00 77.38 95 MET A C 1
ATOM 695 O O . MET A 1 95 ? -0.137 -5.781 -4.510 1.00 77.38 95 MET A O 1
ATOM 699 N N . ASP A 1 96 ? 0.099 -4.107 -3.034 1.00 79.31 96 ASP A N 1
ATOM 700 C CA . ASP A 1 96 ? 1.201 -3.462 -3.722 1.00 79.31 96 ASP A CA 1
ATOM 701 C C . ASP A 1 96 ? 2.167 -2.892 -2.701 1.00 79.31 96 ASP A C 1
ATOM 703 O O . ASP A 1 96 ? 1.784 -2.415 -1.631 1.00 79.31 96 ASP A O 1
ATOM 707 N N . VAL A 1 97 ? 3.434 -2.927 -3.061 1.00 84.81 97 VAL A N 1
ATOM 708 C CA . VAL A 1 97 ? 4.487 -2.234 -2.342 1.00 84.81 97 VAL A CA 1
ATOM 709 C C . VAL A 1 97 ? 5.066 -1.236 -3.318 1.00 84.81 97 VAL A C 1
ATOM 711 O O . VAL A 1 97 ? 5.517 -1.623 -4.387 1.00 84.81 97 VAL A O 1
ATOM 714 N N . GLN A 1 98 ? 5.083 0.043 -2.972 1.00 86.56 98 GLN A N 1
ATOM 715 C CA . GLN A 1 98 ? 5.821 1.028 -3.743 1.00 86.56 98 GLN A CA 1
ATOM 716 C C . GLN A 1 98 ? 7.181 1.270 -3.101 1.00 86.56 98 GLN A C 1
ATOM 718 O O . GLN A 1 98 ? 7.271 1.518 -1.899 1.00 86.56 98 GLN A O 1
ATOM 723 N N . ARG A 1 99 ? 8.234 1.256 -3.915 1.00 87.12 99 ARG A N 1
ATOM 724 C CA . ARG A 1 99 ? 9.595 1.601 -3.517 1.00 87.12 99 ARG A CA 1
ATOM 725 C C . ARG A 1 99 ? 10.164 2.668 -4.443 1.00 87.12 99 ARG A C 1
ATOM 727 O O . ARG A 1 99 ? 10.249 2.463 -5.654 1.00 87.12 99 ARG A O 1
ATOM 734 N N . ASN A 1 100 ? 10.622 3.775 -3.869 1.00 88.25 100 ASN A N 1
ATOM 735 C CA . ASN A 1 100 ? 11.395 4.745 -4.630 1.00 88.25 100 ASN A CA 1
ATOM 736 C C . ASN A 1 100 ? 12.828 4.224 -4.860 1.00 88.25 100 ASN A C 1
ATOM 738 O O . ASN A 1 100 ? 13.420 3.582 -3.986 1.00 88.25 100 ASN A O 1
ATOM 742 N N . VAL A 1 101 ? 13.378 4.479 -6.045 1.00 88.38 101 VAL A N 1
ATOM 743 C CA . VAL A 1 101 ? 14.743 4.114 -6.454 1.00 88.38 101 VAL A CA 1
ATOM 744 C C . VAL A 1 101 ? 15.451 5.323 -7.070 1.00 88.38 101 VAL A C 1
ATOM 746 O O . VAL A 1 101 ? 14.773 6.216 -7.570 1.00 88.38 101 VAL A O 1
ATOM 749 N N . PRO A 1 102 ? 16.792 5.388 -7.059 1.00 89.12 102 PRO A N 1
ATOM 750 C CA . PRO A 1 102 ? 17.505 6.498 -7.687 1.00 89.12 102 PRO A CA 1
ATOM 751 C C . PRO A 1 102 ? 17.236 6.577 -9.197 1.00 89.12 102 PRO A C 1
ATOM 753 O O . PRO A 1 102 ? 17.048 5.550 -9.856 1.00 89.12 102 PRO A O 1
ATOM 756 N N . CYS A 1 103 ? 17.252 7.791 -9.752 1.00 90.81 103 CYS A N 1
ATOM 757 C CA . CYS A 1 103 ? 17.134 7.998 -11.198 1.00 90.81 103 CYS A CA 1
ATOM 758 C C . CYS A 1 103 ? 18.227 7.241 -11.968 1.00 90.81 103 CYS A C 1
ATOM 760 O O . CYS A 1 103 ? 19.401 7.280 -11.603 1.00 90.81 103 CYS A O 1
ATOM 762 N N . GLY A 1 104 ? 17.840 6.573 -13.055 1.00 87.81 104 GLY A N 1
ATOM 763 C CA . GLY A 1 104 ? 18.722 5.758 -13.891 1.00 87.81 104 GLY A CA 1
ATOM 764 C C . GLY A 1 104 ? 18.753 4.276 -13.504 1.00 87.81 104 GLY A C 1
ATOM 765 O O . GLY A 1 104 ? 19.135 3.448 -14.330 1.00 87.81 104 GLY A O 1
ATOM 766 N N . CYS A 1 105 ? 18.289 3.905 -12.306 1.00 89.69 105 CYS A N 1
ATOM 767 C CA . CYS A 1 105 ? 18.294 2.514 -11.844 1.00 89.69 105 CYS A CA 1
ATOM 768 C C . CYS A 1 105 ? 17.127 1.679 -12.393 1.00 89.69 105 CYS A C 1
ATOM 770 O O . CYS A 1 105 ? 17.119 0.456 -12.234 1.00 89.69 105 CYS A O 1
ATOM 772 N N . MET A 1 106 ? 16.130 2.289 -13.049 1.00 91.12 106 MET A N 1
ATOM 773 C CA . MET A 1 106 ? 14.945 1.551 -13.500 1.00 91.12 106 MET A CA 1
ATOM 774 C C . MET A 1 106 ? 15.272 0.438 -14.503 1.00 91.12 106 MET A C 1
ATOM 776 O O . MET A 1 106 ? 14.611 -0.601 -14.522 1.00 91.12 106 MET A O 1
ATOM 780 N N . LYS A 1 107 ? 16.293 0.629 -15.349 1.00 88.12 107 LYS A N 1
ATOM 781 C CA . LYS A 1 107 ? 16.741 -0.405 -16.295 1.00 88.12 107 LYS A CA 1
ATOM 782 C C . LYS A 1 107 ? 17.216 -1.658 -15.558 1.00 88.12 107 LYS A C 1
ATOM 784 O O . LYS A 1 107 ? 16.822 -2.756 -15.947 1.00 88.12 107 LYS A O 1
ATOM 789 N N . ASP A 1 108 ? 17.990 -1.481 -14.494 1.00 86.38 108 ASP A N 1
ATOM 790 C CA . ASP A 1 108 ? 18.562 -2.579 -13.716 1.00 86.38 108 ASP A CA 1
ATOM 791 C C . ASP A 1 108 ? 17.485 -3.306 -12.914 1.00 86.38 108 ASP A C 1
ATOM 793 O O . ASP A 1 108 ? 17.453 -4.533 -12.896 1.00 86.38 108 ASP A O 1
ATOM 797 N N . VAL A 1 109 ? 16.538 -2.562 -12.332 1.00 86.25 109 VAL A N 1
ATOM 798 C CA . VAL A 1 109 ? 15.365 -3.131 -11.652 1.00 86.25 109 VAL A CA 1
ATOM 799 C C . VAL A 1 109 ? 14.551 -3.995 -12.614 1.00 86.25 109 VAL A C 1
ATOM 801 O O . VAL A 1 109 ? 14.292 -5.163 -12.330 1.00 86.25 109 VAL A O 1
ATOM 804 N N . VAL A 1 110 ? 14.173 -3.451 -13.775 1.00 86.12 110 VAL A N 1
ATOM 805 C CA . VAL A 1 110 ? 13.413 -4.199 -14.788 1.00 86.12 110 VAL A CA 1
ATOM 806 C C . VAL A 1 110 ? 14.185 -5.438 -15.233 1.00 86.12 110 VAL A C 1
ATOM 808 O O . VAL A 1 110 ? 13.605 -6.519 -15.290 1.00 86.12 110 VAL A O 1
ATOM 811 N N . GLY A 1 111 ? 15.482 -5.290 -15.519 1.00 75.88 111 GLY A N 1
ATOM 812 C CA . GLY A 1 111 ? 16.355 -6.393 -15.911 1.00 75.88 111 GLY A CA 1
ATOM 813 C C . GLY A 1 111 ? 16.403 -7.488 -14.851 1.00 75.88 111 GLY A C 1
ATOM 814 O O . GLY A 1 111 ? 16.181 -8.648 -15.176 1.00 75.88 111 GLY A O 1
ATOM 815 N N . PHE A 1 112 ? 16.599 -7.129 -13.582 1.00 84.12 112 PHE A N 1
ATOM 816 C CA . PHE A 1 112 ? 16.618 -8.075 -12.470 1.00 84.12 112 PHE A CA 1
ATOM 817 C C . PHE A 1 112 ? 15.318 -8.889 -12.387 1.00 84.12 112 PHE A C 1
ATOM 819 O O . PHE A 1 112 ? 15.344 -10.116 -12.483 1.00 84.12 112 PHE A O 1
ATOM 826 N N . TYR A 1 113 ? 14.169 -8.219 -12.271 1.00 80.94 113 TYR A N 1
ATOM 827 C CA . TYR A 1 113 ? 12.894 -8.910 -12.060 1.00 80.94 113 TYR A CA 1
ATOM 828 C C . TYR A 1 113 ? 12.423 -9.689 -13.290 1.00 80.94 113 TYR A C 1
ATOM 830 O O . TYR A 1 113 ? 11.974 -10.825 -13.152 1.00 80.94 113 TYR A O 1
ATOM 838 N N . ALA A 1 114 ? 12.539 -9.114 -14.489 1.00 75.06 114 ALA A N 1
ATOM 839 C CA . ALA A 1 114 ? 12.089 -9.783 -15.705 1.00 75.06 114 ALA A CA 1
ATOM 840 C C . ALA A 1 114 ? 13.021 -10.935 -16.106 1.00 75.06 114 ALA A C 1
ATOM 842 O O . ALA A 1 114 ? 12.544 -12.011 -16.452 1.00 75.06 114 ALA A O 1
ATOM 843 N N . HIS A 1 115 ? 14.342 -10.725 -16.067 1.00 65.44 115 HIS A N 1
ATOM 844 C CA . HIS A 1 115 ? 15.305 -11.700 -16.581 1.00 65.44 115 HIS A CA 1
ATOM 845 C C . HIS A 1 115 ? 15.643 -12.795 -15.567 1.00 65.44 115 HIS A C 1
ATOM 847 O O . HIS A 1 115 ? 15.677 -13.964 -15.936 1.00 65.44 115 HIS A O 1
ATOM 853 N N . TYR A 1 116 ? 15.87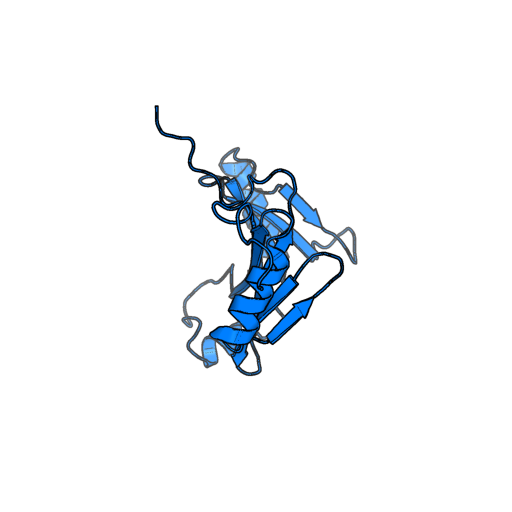8 -12.440 -14.298 1.00 62.88 116 TYR A N 1
ATOM 854 C CA . TYR A 1 116 ? 16.363 -13.403 -13.301 1.00 62.88 116 TYR A CA 1
ATOM 855 C C . TYR A 1 116 ? 15.243 -14.062 -12.503 1.00 62.88 116 TYR A C 1
ATOM 857 O O . TYR A 1 116 ? 15.379 -15.216 -12.108 1.00 62.88 116 TYR A O 1
ATOM 865 N N . LEU A 1 117 ? 14.137 -13.350 -12.268 1.00 66.31 117 LEU A N 1
ATOM 866 C CA . LEU A 1 117 ? 12.999 -13.887 -11.515 1.00 66.31 117 LEU A CA 1
ATOM 867 C C . LEU A 1 117 ? 11.831 -14.309 -12.415 1.00 66.31 117 LEU A C 1
ATOM 869 O O . LEU A 1 117 ? 10.843 -14.836 -11.910 1.00 66.31 117 LEU A O 1
ATOM 873 N N . GLY A 1 118 ? 11.919 -14.069 -13.729 1.00 70.25 118 GLY A N 1
ATOM 874 C CA . GLY A 1 118 ? 10.847 -14.382 -14.680 1.00 70.25 118 GLY A CA 1
ATOM 875 C C . GLY A 1 118 ? 9.537 -13.645 -14.386 1.00 70.25 118 GLY A C 1
ATOM 876 O O . GLY A 1 118 ? 8.467 -14.095 -14.794 1.00 70.25 118 GLY A O 1
ATOM 877 N N . ALA A 1 119 ? 9.592 -12.538 -13.640 1.00 77.69 119 ALA A N 1
ATOM 878 C CA . ALA A 1 119 ? 8.403 -11.819 -13.220 1.00 77.69 119 ALA A CA 1
ATOM 879 C C . ALA A 1 119 ? 7.800 -11.026 -14.387 1.00 77.69 119 ALA A C 1
ATOM 881 O O . ALA A 1 119 ? 8.507 -10.499 -15.250 1.00 77.69 119 ALA A O 1
ATOM 882 N N . ALA A 1 120 ? 6.475 -10.875 -14.387 1.00 84.94 120 ALA A N 1
ATOM 883 C CA . ALA A 1 120 ? 5.801 -10.021 -15.354 1.00 84.94 120 ALA A CA 1
ATOM 884 C C . ALA A 1 120 ? 6.017 -8.549 -14.976 1.00 84.94 120 ALA A C 1
ATOM 886 O O . ALA A 1 120 ? 5.495 -8.068 -13.968 1.00 84.94 120 ALA A O 1
ATOM 887 N N . VAL A 1 121 ? 6.775 -7.825 -15.798 1.00 87.19 121 VAL A N 1
ATOM 888 C CA . VAL A 1 121 ? 7.121 -6.421 -15.559 1.00 87.19 121 VAL A CA 1
ATOM 889 C C . VAL A 1 121 ? 6.411 -5.514 -16.562 1.00 87.19 121 VAL A C 1
ATOM 891 O O . VAL A 1 121 ? 6.494 -5.724 -17.770 1.00 87.19 121 VAL A O 1
ATOM 894 N N . LYS A 1 122 ? 5.724 -4.476 -16.073 1.00 92.38 122 LYS A N 1
ATOM 895 C CA . LYS A 1 122 ? 5.035 -3.471 -16.894 1.00 92.38 122 LYS A CA 1
ATOM 896 C C . LYS A 1 122 ? 5.568 -2.075 -16.584 1.00 92.38 122 LYS A C 1
ATOM 898 O O . LYS A 1 122 ? 5.454 -1.609 -15.454 1.0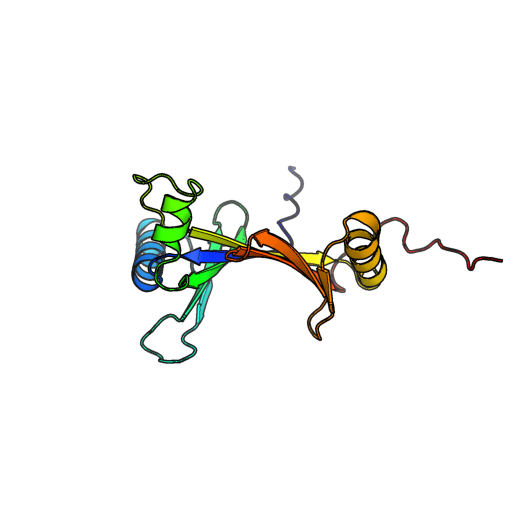0 92.38 122 LYS A O 1
ATOM 903 N N . ARG A 1 123 ? 6.093 -1.382 -17.597 1.00 90.12 123 ARG A N 1
ATOM 904 C CA . ARG A 1 123 ? 6.431 0.047 -17.497 1.00 90.12 123 ARG A CA 1
ATOM 905 C C . ARG A 1 123 ? 5.159 0.895 -17.585 1.00 90.12 123 ARG A C 1
ATOM 907 O O . ARG A 1 123 ? 4.288 0.609 -18.408 1.00 90.12 123 ARG A O 1
ATOM 914 N N . THR A 1 124 ? 5.055 1.916 -16.745 1.00 88.00 124 THR A N 1
ATOM 915 C CA . THR A 1 124 ? 3.971 2.911 -16.745 1.00 88.00 124 THR A CA 1
ATOM 916 C C . THR A 1 124 ? 4.577 4.321 -16.742 1.00 88.00 124 THR A C 1
ATOM 918 O O . THR A 1 124 ? 5.777 4.454 -16.492 1.00 88.00 124 THR A O 1
ATOM 921 N N . PRO A 1 125 ? 3.802 5.384 -17.027 1.00 87.88 125 PRO A N 1
ATOM 922 C CA . PRO A 1 125 ? 4.301 6.759 -16.916 1.00 87.88 125 PRO A CA 1
ATOM 923 C C . PRO A 1 125 ? 4.848 7.104 -15.521 1.00 87.88 125 PRO A C 1
ATOM 925 O O . PRO A 1 125 ? 5.734 7.940 -15.390 1.00 87.88 125 PRO A O 1
ATOM 928 N N . GLU A 1 126 ? 4.345 6.440 -14.480 1.00 83.62 126 GLU A N 1
ATOM 929 C CA . GLU A 1 126 ? 4.707 6.667 -13.080 1.00 83.62 126 GLU A CA 1
ATOM 930 C C . GLU A 1 126 ? 5.912 5.830 -12.616 1.00 83.62 126 GLU A C 1
ATOM 932 O O . GLU A 1 126 ? 6.407 6.049 -11.510 1.00 83.62 126 GLU A O 1
ATOM 937 N N . GLY A 1 127 ? 6.387 4.879 -13.433 1.00 91.00 127 GLY A N 1
ATOM 938 C CA . GLY A 1 127 ? 7.523 4.020 -13.108 1.00 91.00 127 GLY A CA 1
ATOM 939 C C . GLY A 1 127 ? 7.413 2.608 -13.686 1.00 91.00 127 GLY A C 1
ATOM 940 O O . GLY A 1 127 ? 7.201 2.400 -14.883 1.00 91.00 127 GLY A O 1
ATOM 941 N N . CYS A 1 128 ? 7.618 1.601 -12.842 1.00 91.25 128 CYS A N 1
ATOM 942 C CA . CYS A 1 128 ? 7.621 0.201 -13.247 1.00 91.25 128 CYS A CA 1
ATOM 943 C C . CYS A 1 128 ? 6.908 -0.673 -12.226 1.00 91.25 128 CYS A C 1
ATOM 945 O O . CYS A 1 128 ? 7.252 -0.656 -11.052 1.00 91.25 128 CYS A O 1
ATOM 947 N N . ARG A 1 129 ? 5.983 -1.512 -12.681 1.00 90.25 129 ARG A N 1
ATOM 948 C CA . ARG A 1 129 ? 5.249 -2.448 -11.835 1.00 90.25 129 ARG A CA 1
ATOM 949 C C . ARG A 1 129 ? 5.680 -3.877 -12.124 1.00 90.25 129 ARG A C 1
ATOM 951 O O . ARG A 1 129 ? 5.526 -4.362 -13.244 1.00 90.25 129 ARG A O 1
ATOM 958 N N . VAL A 1 130 ? 6.185 -4.553 -11.104 1.00 84.69 130 VAL A N 1
ATOM 959 C CA . VAL A 1 130 ? 6.458 -5.989 -11.109 1.00 84.69 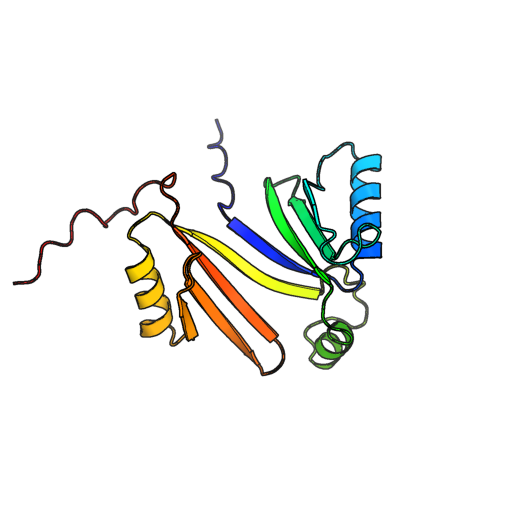130 VAL A CA 1
ATOM 960 C C . VAL A 1 130 ? 5.232 -6.687 -10.544 1.00 84.69 130 VAL A C 1
ATOM 962 O O . VAL A 1 130 ? 4.797 -6.362 -9.445 1.00 84.69 130 VAL A O 1
ATOM 965 N N . ALA A 1 131 ? 4.639 -7.610 -11.292 1.00 82.19 131 ALA A N 1
ATOM 966 C CA . ALA A 1 131 ? 3.541 -8.429 -10.803 1.00 82.19 131 ALA A CA 1
ATOM 967 C C . ALA A 1 131 ? 4.075 -9.768 -10.290 1.00 82.19 131 ALA A C 1
ATOM 969 O O . ALA A 1 131 ? 4.771 -10.482 -11.011 1.00 82.19 131 ALA A O 1
ATOM 970 N N . PHE A 1 132 ? 3.691 -10.112 -9.067 1.00 76.19 132 PHE A N 1
ATOM 971 C CA . PHE A 1 132 ? 3.833 -11.442 -8.499 1.00 76.19 132 PHE A CA 1
ATOM 972 C C . PHE A 1 132 ? 2.480 -12.143 -8.610 1.00 76.19 132 PHE A C 1
ATOM 974 O O . PHE A 1 132 ? 1.437 -11.586 -8.255 1.00 76.19 132 PHE A O 1
ATOM 981 N N . ALA A 1 133 ? 2.484 -13.355 -9.152 1.00 63.44 133 ALA A N 1
ATOM 982 C CA . ALA A 1 133 ? 1.287 -14.176 -9.193 1.00 63.44 133 ALA A CA 1
ATOM 983 C C . ALA A 1 133 ? 1.136 -14.898 -7.848 1.00 63.44 133 ALA A C 1
ATOM 985 O O . ALA A 1 133 ? 1.990 -15.704 -7.489 1.00 63.44 133 ALA A O 1
ATOM 986 N N . ALA A 1 134 ? 0.040 -14.637 -7.136 1.00 53.50 134 ALA A N 1
ATOM 987 C CA . ALA A 1 134 ? -0.432 -15.466 -6.030 1.00 53.50 134 ALA A CA 1
ATOM 988 C C . ALA A 1 134 ? -1.711 -16.209 -6.475 1.00 53.50 134 ALA A C 1
ATOM 990 O O . ALA A 1 134 ? -2.761 -16.134 -5.841 1.00 53.50 134 ALA A O 1
ATOM 991 N N . GLY A 1 135 ? -1.620 -16.893 -7.624 1.00 56.62 135 GLY A N 1
ATOM 992 C CA . GLY A 1 135 ? -2.741 -17.579 -8.275 1.00 56.62 135 GLY A CA 1
ATOM 993 C C . GLY A 1 135 ? -3.689 -16.652 -9.048 1.00 56.62 135 GLY A C 1
ATOM 994 O O . GLY A 1 135 ? -3.438 -15.455 -9.193 1.00 56.62 135 GLY A O 1
ATOM 995 N N . ASP A 1 136 ? -4.790 -17.217 -9.549 1.00 52.69 136 ASP A N 1
ATOM 996 C CA . ASP A 1 136 ? -5.732 -16.534 -10.455 1.00 52.69 136 ASP A CA 1
ATOM 997 C C . ASP A 1 136 ? -6.541 -15.410 -9.783 1.00 52.69 136 ASP A C 1
ATOM 999 O O . ASP A 1 136 ? -7.097 -14.545 -10.459 1.00 52.69 136 ASP A O 1
ATOM 1003 N N . ALA A 1 137 ? -6.602 -15.406 -8.449 1.00 55.44 137 ALA A N 1
ATOM 1004 C CA . ALA A 1 137 ? -7.448 -14.498 -7.678 1.00 55.44 137 ALA A CA 1
ATOM 1005 C C . ALA A 1 137 ? -6.694 -13.335 -7.015 1.00 55.44 137 ALA A C 1
ATOM 1007 O O . ALA A 1 137 ? -7.312 -12.321 -6.683 1.00 55.44 137 ALA A O 1
ATOM 1008 N N . VAL A 1 138 ? -5.376 -13.456 -6.811 1.00 61.69 138 VAL A N 1
ATOM 1009 C CA . VAL A 1 138 ? -4.602 -12.491 -6.023 1.00 61.69 138 VAL A CA 1
ATOM 1010 C C . VAL A 1 138 ? -3.405 -12.002 -6.823 1.00 61.69 138 VAL A C 1
ATOM 1012 O O . VAL A 1 138 ? -2.451 -12.730 -7.100 1.00 61.69 138 VAL A O 1
ATOM 1015 N N . ARG A 1 139 ? -3.446 -10.718 -7.180 1.00 68.75 139 ARG A N 1
ATOM 1016 C CA . ARG A 1 139 ? -2.330 -10.037 -7.827 1.00 68.75 139 ARG A CA 1
ATOM 1017 C C . ARG A 1 139 ? -1.613 -9.187 -6.794 1.00 68.75 139 ARG A C 1
ATOM 1019 O O . ARG A 1 139 ? -2.124 -8.141 -6.406 1.00 68.75 139 ARG A O 1
ATOM 1026 N N . GLN A 1 140 ? -0.430 -9.634 -6.391 1.00 81.19 140 GLN A N 1
ATOM 1027 C CA . GLN A 1 140 ? 0.494 -8.808 -5.629 1.00 81.19 140 GLN A CA 1
ATOM 1028 C C . GLN A 1 140 ? 1.422 -8.090 -6.598 1.00 81.19 140 GLN A C 1
ATOM 1030 O O . GLN A 1 140 ? 1.779 -8.620 -7.654 1.00 81.19 140 GLN A O 1
ATOM 1035 N N . SER A 1 141 ? 1.819 -6.870 -6.278 1.00 84.81 141 SER A N 1
ATOM 1036 C CA . SER A 1 141 ? 2.817 -6.173 -7.071 1.00 84.81 141 SER A CA 1
ATOM 1037 C C . SER A 1 141 ? 3.848 -5.447 -6.226 1.00 84.81 141 SER A C 1
ATOM 1039 O O . SER A 1 141 ? 3.683 -5.238 -5.028 1.00 84.81 141 SER A O 1
ATOM 1041 N N . LEU A 1 142 ? 4.954 -5.120 -6.881 1.00 85.81 142 LEU A N 1
ATOM 1042 C CA . LEU A 1 142 ? 5.969 -4.212 -6.387 1.00 85.81 142 LEU A CA 1
ATOM 1043 C C . LEU A 1 142 ? 6.170 -3.140 -7.450 1.00 85.81 142 LEU A C 1
ATOM 1045 O O . LEU A 1 142 ? 6.613 -3.420 -8.567 1.00 85.81 142 LEU A O 1
ATOM 1049 N N . THR A 1 143 ? 5.805 -1.917 -7.105 1.00 89.31 143 THR A N 1
ATOM 1050 C CA . THR A 1 143 ? 5.933 -0.743 -7.953 1.00 89.31 143 THR A CA 1
ATOM 1051 C C . THR A 1 143 ? 7.213 0.005 -7.598 1.00 89.31 143 THR A C 1
ATOM 1053 O O . THR A 1 143 ? 7.468 0.344 -6.447 1.00 89.31 143 THR A O 1
ATOM 1056 N N . PHE A 1 144 ? 8.034 0.290 -8.598 1.00 90.25 144 PHE A N 1
ATOM 1057 C CA . PHE A 1 144 ? 9.234 1.098 -8.478 1.00 90.25 144 PHE A CA 1
ATOM 1058 C C . PHE A 1 144 ? 9.008 2.454 -9.125 1.00 90.25 144 PHE A C 1
ATOM 1060 O O . PHE A 1 144 ? 8.509 2.525 -10.251 1.00 90.25 144 PHE A O 1
ATOM 1067 N N . LYS A 1 145 ? 9.428 3.517 -8.441 1.00 92.69 145 LYS A N 1
ATOM 1068 C CA . LYS A 1 145 ? 9.381 4.890 -8.951 1.00 92.69 145 LYS A CA 1
ATOM 1069 C C . LYS A 1 145 ? 10.753 5.535 -8.827 1.00 92.69 145 LYS A C 1
ATOM 1071 O O . LYS A 1 145 ? 11.389 5.409 -7.787 1.00 92.69 145 LYS A O 1
ATOM 1076 N N . GLU A 1 146 ? 11.220 6.197 -9.879 1.00 91.19 146 GLU A N 1
ATOM 1077 C CA . GLU A 1 146 ? 12.476 6.941 -9.793 1.00 91.19 146 GLU A CA 1
ATOM 1078 C C . GLU A 1 146 ? 12.277 8.234 -8.997 1.00 91.19 146 GLU A C 1
ATOM 1080 O O . GLU A 1 146 ? 11.276 8.934 -9.164 1.00 91.19 146 GLU A O 1
ATOM 1085 N N . ASP A 1 147 ? 13.230 8.527 -8.121 1.00 90.31 147 ASP A N 1
ATOM 1086 C CA . ASP A 1 147 ? 13.225 9.694 -7.253 1.00 90.31 147 ASP A CA 1
ATOM 1087 C C . ASP A 1 147 ? 14.612 10.348 -7.264 1.00 90.31 147 ASP A C 1
ATOM 1089 O O . ASP A 1 147 ? 15.612 9.746 -6.865 1.00 90.31 147 ASP A O 1
ATOM 1093 N N . ALA A 1 148 ? 14.661 11.593 -7.741 1.00 88.56 148 ALA A N 1
ATOM 1094 C CA . ALA A 1 148 ? 15.891 12.371 -7.862 1.00 88.56 148 ALA A CA 1
ATOM 1095 C C . ALA A 1 148 ? 16.453 12.822 -6.505 1.00 88.56 148 ALA A C 1
ATOM 1097 O O . ALA A 1 148 ? 17.618 13.206 -6.431 1.00 88.56 148 ALA A O 1
ATOM 1098 N N . ALA A 1 149 ? 15.647 12.786 -5.439 1.00 88.38 149 ALA A N 1
ATOM 1099 C CA . ALA A 1 149 ? 16.101 13.114 -4.092 1.00 88.38 149 ALA A CA 1
ATOM 1100 C C . ALA A 1 149 ? 16.895 11.968 -3.440 1.00 88.38 149 ALA A C 1
ATOM 1102 O O . ALA A 1 149 ? 17.555 12.179 -2.420 1.00 88.38 149 ALA A O 1
ATOM 1103 N N . LEU A 1 150 ? 16.842 10.755 -4.005 1.00 83.25 150 LEU A N 1
ATOM 1104 C CA . LEU A 1 150 ? 17.595 9.617 -3.492 1.00 83.25 150 LEU A CA 1
ATOM 1105 C C . LEU A 1 150 ? 19.056 9.658 -3.964 1.00 83.25 150 LEU A C 1
ATOM 1107 O O . LEU A 1 150 ? 19.327 9.972 -5.125 1.00 83.25 150 LEU A O 1
ATOM 1111 N N . PRO A 1 151 ? 20.015 9.296 -3.093 1.00 84.06 151 PRO A N 1
ATOM 1112 C CA . PRO A 1 151 ? 21.415 9.217 -3.484 1.00 84.06 151 PRO A CA 1
ATOM 1113 C C . PRO A 1 151 ? 21.598 8.165 -4.581 1.00 84.06 151 PRO A C 1
ATOM 1115 O O . PRO A 1 151 ? 20.979 7.099 -4.539 1.00 84.06 151 PRO A O 1
ATOM 1118 N N . ALA A 1 152 ? 22.470 8.455 -5.551 1.00 81.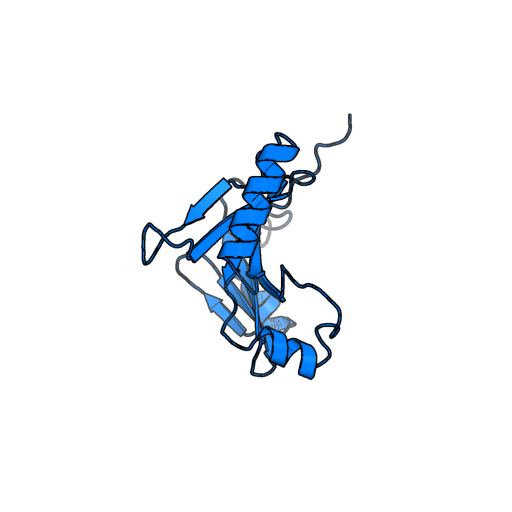94 152 ALA A N 1
ATOM 1119 C CA . ALA A 1 152 ? 22.796 7.520 -6.621 1.00 81.94 152 ALA A CA 1
ATOM 1120 C C . ALA A 1 152 ? 23.234 6.163 -6.048 1.00 81.94 152 ALA A C 1
ATOM 1122 O O . ALA A 1 152 ? 23.968 6.101 -5.056 1.00 81.94 152 ALA A O 1
ATOM 1123 N N . ALA A 1 153 ? 22.789 5.074 -6.679 1.00 74.94 153 ALA A N 1
ATOM 1124 C CA . ALA A 1 153 ? 23.161 3.741 -6.237 1.00 74.94 153 ALA A CA 1
ATOM 1125 C C . ALA A 1 153 ? 24.691 3.561 -6.332 1.00 74.94 153 ALA A C 1
ATOM 1127 O O . ALA A 1 153 ? 25.286 3.895 -7.367 1.00 74.94 153 ALA A O 1
ATOM 1128 N N . PRO A 1 154 ? 25.349 3.035 -5.283 1.00 65.25 154 PRO A N 1
ATOM 1129 C CA . PRO A 1 154 ? 26.778 2.760 -5.329 1.00 65.25 154 PRO A CA 1
ATOM 1130 C C . PRO A 1 154 ? 27.060 1.750 -6.451 1.00 65.25 154 PRO A C 1
ATOM 1132 O O . PRO A 1 154 ? 26.543 0.637 -6.432 1.00 65.25 154 PRO A O 1
ATOM 1135 N N . GLY A 1 155 ? 27.848 2.164 -7.448 1.00 64.50 155 GLY A N 1
ATOM 1136 C CA . GLY A 1 155 ? 28.210 1.344 -8.614 1.00 64.50 155 GLY A CA 1
ATOM 1137 C C . GLY A 1 155 ? 27.674 1.830 -9.967 1.00 64.50 155 GLY A C 1
ATOM 1138 O O . GLY A 1 155 ? 28.179 1.391 -10.995 1.00 64.50 155 GLY A O 1
ATOM 1139 N N . ALA A 1 156 ? 26.736 2.786 -10.007 1.00 57.75 156 ALA A N 1
ATOM 1140 C CA . ALA A 1 156 ? 26.198 3.305 -11.274 1.00 57.75 156 ALA A CA 1
ATOM 1141 C C . ALA A 1 156 ? 27.190 4.187 -12.071 1.00 57.75 156 ALA A C 1
ATOM 1143 O O . ALA A 1 156 ? 27.025 4.380 -13.271 1.00 57.75 156 ALA A O 1
ATOM 1144 N N . ALA A 1 157 ? 28.246 4.703 -11.432 1.00 52.94 157 ALA A N 1
ATOM 1145 C CA . ALA A 1 157 ? 29.182 5.658 -12.037 1.00 52.94 157 ALA A CA 1
ATOM 1146 C C . ALA A 1 157 ? 30.372 5.028 -12.803 1.00 52.94 157 ALA A C 1
ATOM 1148 O O . ALA A 1 157 ? 31.309 5.744 -13.141 1.00 52.94 157 ALA A O 1
ATOM 1149 N N . GLY A 1 158 ? 30.380 3.712 -13.061 1.00 53.25 158 GLY A N 1
ATOM 1150 C CA . GLY A 1 158 ? 31.596 3.015 -13.516 1.00 53.25 158 GLY A CA 1
ATOM 1151 C C . GLY A 1 158 ? 31.456 1.981 -14.634 1.00 53.25 158 GLY A C 1
ATOM 1152 O O . GLY A 1 158 ? 32.455 1.352 -14.973 1.00 53.25 158 GLY A O 1
ATOM 1153 N N . ALA A 1 159 ? 30.274 1.781 -15.225 1.00 52.75 159 ALA A N 1
ATOM 1154 C CA . ALA A 1 159 ? 30.142 0.882 -16.373 1.00 52.75 159 ALA A CA 1
ATOM 1155 C C . ALA A 1 159 ? 30.685 1.570 -17.637 1.00 52.75 159 ALA A C 1
ATOM 1157 O O . ALA A 1 159 ? 29.937 2.151 -18.422 1.00 52.75 159 ALA A O 1
ATOM 1158 N N . GLY A 1 160 ? 32.012 1.545 -17.791 1.00 47.75 160 GLY A N 1
ATOM 1159 C CA . GLY A 1 160 ? 32.685 1.873 -19.043 1.00 47.75 160 GLY A CA 1
ATOM 1160 C C . GLY A 1 160 ? 32.045 1.108 -20.200 1.00 47.75 160 GLY A C 1
ATOM 1161 O O . GLY A 1 160 ? 31.625 -0.040 -20.040 1.00 47.75 160 GLY A O 1
ATOM 1162 N N . ALA A 1 161 ? 31.924 1.779 -21.345 1.00 40.91 161 ALA A N 1
ATOM 1163 C CA . ALA A 1 161 ? 31.384 1.192 -22.562 1.00 40.91 161 ALA A CA 1
ATOM 1164 C C . ALA A 1 161 ? 32.074 -0.157 -22.855 1.00 40.91 161 ALA A C 1
ATOM 1166 O O . ALA A 1 161 ? 33.302 -0.233 -22.740 1.00 40.91 161 ALA A O 1
ATOM 1167 N N . PRO A 1 162 ? 31.320 -1.219 -23.194 1.00 51.06 162 PRO A N 1
ATOM 1168 C CA . PRO A 1 162 ? 31.937 -2.467 -23.619 1.00 51.06 162 PRO A CA 1
ATOM 1169 C C . PRO A 1 162 ? 32.734 -2.232 -24.919 1.00 51.06 162 PRO A C 1
ATOM 1171 O O . PRO A 1 162 ? 32.355 -1.344 -25.689 1.00 51.06 162 PRO A O 1
ATOM 1174 N N . PRO A 1 163 ? 33.835 -2.978 -25.134 1.00 53.81 163 PRO A N 1
ATOM 1175 C CA . PRO A 1 163 ? 34.649 -2.880 -26.346 1.00 53.81 163 PRO A CA 1
ATOM 1176 C C . PRO A 1 163 ? 33.867 -3.226 -27.619 1.00 53.81 163 PRO A C 1
ATOM 1178 O O . PRO A 1 163 ? 32.910 -4.033 -27.533 1.00 53.81 163 PRO A O 1
#